Protein 6Q5O (pdb70)

Sequence (30 aa):
GEELLKALAQELLKALLAKEELLKKALLAWWELLKALAKKG

Structure (mmCIF, N/CA/C/O backbone):
data_6Q5O
#
_entry.id   6Q5O
#
_cell.length_a   28.868
_cell.length_b   29.378
_cell.length_c   55.119
_cell.angle_alpha   90.00
_cell.angle_beta   90.00
_cell.angle_gamma   90.00
#
_symmetry.space_group_name_H-M   'I 2 2 2'
#
loop_
_entity.id
_entity.type
_entity.pdbx_description
1 polymer CC-Hex*-LL
2 water water
#
loop_
_atom_site.group_PDB
_atom_site.id
_atom_site.type_symbol
_atom_site.label_atom_id
_atom_site.label_alt_id
_atom_site.label_comp_id
_atom_site.label_asym_id
_atom_site.label_entity_id
_atom_site.label_seq_id
_atom_site.pdbx_PDB_ins_code
_atom_site.Cartn_x
_atom_site.Cartn_y
_atom_site.Cartn_z
_atom_site.occupancy
_atom_site.B_iso_or_equiv
_atom_site.auth_seq_id
_atom_site.auth_comp_id
_atom_site.auth_asym_id
_atom_site.auth_atom_id
_atom_site.pdbx_PDB_model_num
ATOM 1 N N . GLY A 1 2 ? 2.973 8.043 -23.040 1.00 42.86 1 GLY A N 1
ATOM 2 C CA . GLY A 1 2 ? 2.365 7.038 -22.096 1.00 31.59 1 GLY A CA 1
ATOM 3 C C . GLY A 1 2 ? 2.536 7.432 -20.628 1.00 23.15 1 GLY A C 1
ATOM 4 O O . GLY A 1 2 ? 3.664 7.688 -20.203 1.00 25.07 1 GLY A O 1
ATOM 5 N N A GLU A 1 3 ? 1.440 7.379 -19.899 0.50 17.64 2 GLU A N 1
ATOM 6 N N B GLU A 1 3 ? 1.454 7.447 -19.810 0.50 21.42 2 GLU A N 1
ATOM 7 C CA A GLU A 1 3 ? 1.412 7.770 -18.488 0.50 16.31 2 GLU A CA 1
ATOM 8 C CA B GLU A 1 3 ? 1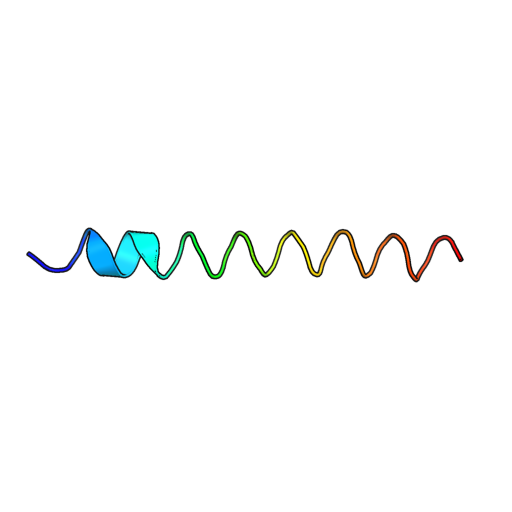.446 7.913 -18.379 0.50 23.88 2 GLU A CA 1
ATOM 9 C C A GLU A 1 3 ? 1.780 6.610 -17.569 0.50 14.97 2 GLU A C 1
ATOM 10 C C B GLU A 1 3 ? 1.497 6.766 -17.359 0.50 20.29 2 GLU A C 1
ATOM 11 O O A GLU A 1 3 ? 1.950 6.824 -16.328 0.50 13.38 2 GLU A O 1
ATOM 12 O O B GLU A 1 3 ? 1.314 7.005 -16.091 0.50 21.18 2 GLU A O 1
ATOM 23 N N A LEU A 1 4 ? 1.914 5.407 -18.103 0.50 17.33 3 LEU A N 1
ATOM 24 N N B LEU A 1 4 ? 1.752 5.564 -17.851 0.50 19.37 3 LEU A N 1
ATOM 25 C CA A LEU A 1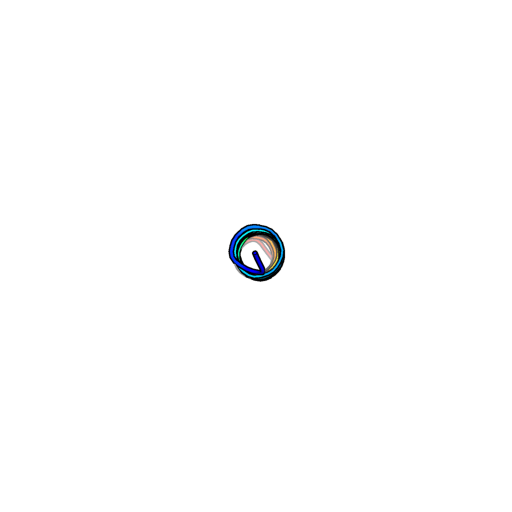 4 ? 2.161 4.257 -17.205 0.50 17.99 3 LEU A CA 1
ATOM 26 C CA B LEU A 1 4 ? 2.037 4.378 -17.006 0.50 17.85 3 LEU A CA 1
ATOM 27 C C A LEU A 1 4 ? 3.296 4.614 -16.240 0.50 17.66 3 LEU A C 1
ATOM 28 C C B LEU A 1 4 ? 3.353 4.532 -16.213 0.50 16.50 3 LEU A C 1
ATOM 29 O O A LEU A 1 4 ? 3.154 4.392 -15.020 0.50 14.27 3 LEU A O 1
ATOM 30 O O B LEU A 1 4 ? 3.449 4.010 -15.079 0.50 14.71 3 LEU A O 1
ATOM 39 N N . LYS A 1 5 ? 4.384 5.167 -16.756 1.00 17.21 4 LY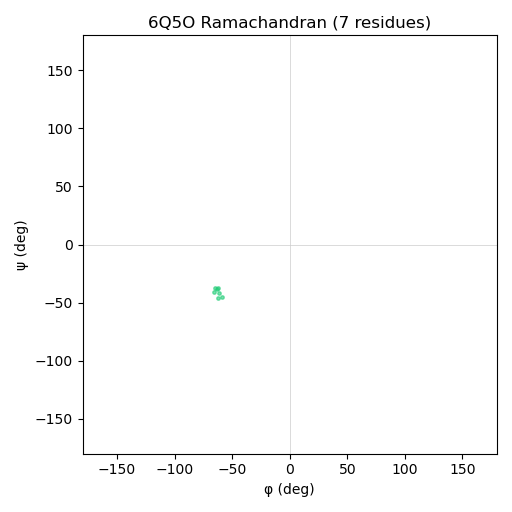S A N 1
ATOM 40 C CA . LYS A 1 5 ? 5.600 5.384 -15.940 1.00 16.27 4 LYS A CA 1
ATOM 41 C C . LYS A 1 5 ? 5.289 6.342 -14.771 1.00 14.22 4 LYS A C 1
ATOM 42 O O . LYS A 1 5 ? 5.778 6.168 -13.659 1.00 14.86 4 LYS A O 1
ATOM 48 N N . ALA A 1 6 ? 4.520 7.368 -15.036 1.00 15.62 5 ALA A N 1
ATOM 49 C CA . ALA A 1 6 ? 4.102 8.302 -13.978 1.00 15.10 5 ALA A CA 1
ATOM 50 C C . ALA A 1 6 ? 3.273 7.559 -12.921 1.00 14.26 5 ALA A C 1
ATOM 51 O O . ALA A 1 6 ? 3.470 7.782 -11.718 1.00 14.68 5 ALA A O 1
ATOM 53 N N . LEU A 1 7 ? 2.326 6.739 -13.336 1.00 14.24 6 LEU A N 1
ATOM 54 C CA . LEU A 1 7 ? 1.481 5.992 -12.374 1.00 14.20 6 LEU A CA 1
ATOM 55 C C . LEU A 1 7 ? 2.384 5.056 -11.558 1.00 13.49 6 LEU A C 1
ATOM 56 O O . LEU A 1 7 ? 2.181 4.904 -10.338 1.00 14.18 6 LEU A O 1
ATOM 61 N N . ALA A 1 8 ? 3.393 4.458 -12.166 1.00 13.33 7 ALA A N 1
ATOM 62 C CA . ALA A 1 8 ? 4.326 3.608 -11.428 1.00 13.34 7 ALA A CA 1
ATOM 63 C C . ALA A 1 8 ? 5.113 4.431 -10.398 1.00 12.94 7 ALA A C 1
ATOM 64 O O . ALA A 1 8 ? 5.367 3.944 -9.284 1.00 13.09 7 ALA A O 1
ATOM 66 N N . GLN A 1 9 ? 5.494 5.660 -10.716 1.00 13.46 8 GLN A N 1
ATOM 67 C CA . GLN A 1 9 ? 6.098 6.553 -9.689 1.00 14.95 8 GLN A CA 1
ATOM 68 C C . GLN A 1 9 ? 5.116 6.883 -8.551 1.00 14.29 8 GLN A C 1
ATOM 69 O O . GLN A 1 9 ? 5.556 6.947 -7.382 1.00 16.43 8 GLN A O 1
ATOM 75 N N . GLU A 1 10 ? 3.849 7.083 -8.862 1.00 14.50 9 GLU A N 1
ATOM 76 C CA . GLU A 1 10 ? 2.865 7.338 -7.799 1.00 16.19 9 GLU A CA 1
ATOM 77 C C . GLU A 1 10 ? 2.811 6.100 -6.877 1.00 14.99 9 GLU A C 1
ATOM 78 O O . GLU A 1 10 ? 2.746 6.243 -5.634 1.00 16.05 9 GLU A O 1
ATOM 84 N N A LEU A 1 11 ? 2.927 4.898 -7.411 0.43 12.99 10 LEU A N 1
ATOM 85 N N B LEU A 1 11 ? 2.823 4.902 -7.454 0.57 13.82 10 LEU A N 1
ATOM 86 C CA A LEU A 1 11 ? 2.877 3.678 -6.573 0.43 12.10 10 LEU A CA 1
ATOM 87 C CA B LEU A 1 11 ? 2.870 3.659 -6.647 0.57 14.30 10 LEU A CA 1
ATOM 88 C C A LEU A 1 11 ? 4.179 3.478 -5.788 0.43 12.44 10 LEU A C 1
ATOM 89 C C B LEU A 1 11 ? 4.120 3.664 -5.777 0.57 13.35 10 LEU A C 1
ATOM 90 O O A LEU A 1 11 ? 4.178 2.905 -4.648 0.43 12.27 10 LEU A O 1
ATOM 91 O O B LEU A 1 11 ? 3.982 3.421 -4.569 0.57 13.67 10 LEU A O 1
ATOM 100 N N . LYS A 1 12 ? 5.300 3.892 -6.365 1.00 13.05 11 LYS A N 1
ATOM 101 C CA . LYS A 1 12 ? 6.561 3.866 -5.605 1.00 14.69 11 LYS A CA 1
ATOM 102 C C . LYS A 1 12 ? 6.493 4.815 -4.422 1.00 15.31 11 LYS A C 1
ATOM 103 O O . LYS A 1 12 ? 6.972 4.457 -3.320 1.00 16.30 11 LYS A O 1
ATOM 109 N N . ALA A 1 13 ? 5.943 5.992 -4.592 1.00 16.00 12 ALA A N 1
ATOM 110 C CA . ALA A 1 13 ? 5.814 6.978 -3.500 1.00 17.83 12 ALA A CA 1
ATOM 111 C C . ALA A 1 13 ? 4.915 6.435 -2.398 1.00 16.51 12 ALA A C 1
ATOM 112 O O . ALA A 1 13 ? 5.233 6.567 -1.213 1.00 17.75 12 ALA A O 1
ATOM 114 N N A LEU A 1 14 ? 3.786 5.816 -2.749 0.50 15.73 13 LEU A N 1
ATOM 115 N N B LEU A 1 14 ? 3.829 5.783 -2.783 0.50 16.72 13 LEU A N 1
ATOM 116 C CA A LEU A 1 14 ? 2.882 5.217 -1.733 0.50 14.81 13 LEU A CA 1
ATOM 117 C CA B LEU A 1 14 ? 2.897 5.176 -1.817 0.50 16.57 13 LEU A CA 1
ATOM 118 C C A LEU A 1 14 ? 3.620 4.069 -1.021 0.50 14.04 13 LEU A C 1
ATOM 119 C C B LEU A 1 14 ? 3.623 4.082 -1.037 0.50 14.79 13 LEU A C 1
ATOM 120 O O A LEU A 1 14 ? 3.530 3.941 0.214 0.50 14.20 13 LEU A O 1
ATOM 121 O O B LEU A 1 14 ? 3.489 4.007 0.202 0.50 15.70 13 LEU A O 1
ATOM 130 N N . ALA A 1 15 ? 4.391 3.242 -1.724 1.00 14.16 14 ALA A N 1
ATOM 131 C CA . ALA A 1 15 ? 5.148 2.141 -1.080 1.00 14.10 14 ALA A CA 1
ATOM 132 C C . ALA A 1 15 ? 6.140 2.717 -0.062 1.00 14.63 14 ALA A C 1
ATOM 133 O O . ALA A 1 15 ? 6.309 2.179 1.036 1.00 14.79 14 ALA A O 1
ATOM 135 N N . LYS A 1 16 ? 6.811 3.789 -0.435 1.00 15.62 15 LYS A N 1
ATOM 136 C CA . LYS A 1 16 ? 7.758 4.449 0.480 1.00 16.56 15 LYS A CA 1
ATOM 137 C C . LYS A 1 16 ? 7.061 4.971 1.726 1.00 15.81 15 LYS A C 1
ATOM 138 O O . LYS A 1 16 ? 7.566 4.827 2.846 1.00 16.58 15 LYS A O 1
ATOM 144 N N . GLU A 1 17 ? 5.884 5.559 1.552 1.00 15.30 16 GLU A N 1
ATOM 145 C CA A GLU A 1 17 ? 5.087 6.081 2.682 0.50 16.17 16 GLU A CA 1
ATOM 146 C CA B GLU A 1 17 ? 5.117 6.091 2.703 0.50 16.06 16 GLU A CA 1
ATOM 147 C C . GLU A 1 17 ? 4.679 4.914 3.573 1.00 14.38 16 GLU A C 1
ATOM 148 O O . GLU A 1 17 ? 4.694 5.056 4.801 1.00 15.25 16 GLU A O 1
ATOM 159 N N A LEU A 1 18 ? 4.284 3.766 3.001 0.50 13.68 17 LEU A N 1
ATOM 160 N N B LEU A 1 18 ? 4.261 3.830 2.968 0.50 13.99 17 LEU A N 1
ATOM 161 C CA A LEU A 1 18 ? 3.881 2.558 3.783 0.50 12.79 17 LEU A CA 1
ATOM 162 C CA B LEU A 1 18 ? 3.842 2.699 3.794 0.50 13.34 17 LEU A CA 1
ATOM 163 C C A LEU A 1 18 ? 5.048 2.040 4.596 0.50 12.88 17 LEU A C 1
ATOM 164 C C B LEU A 1 18 ? 5.032 2.156 4.589 0.50 13.02 17 LEU A C 1
ATOM 165 O O A LEU A 1 18 ? 4.855 1.596 5.749 0.50 12.69 17 LEU A O 1
ATOM 166 O O B LEU A 1 18 ? 4.844 1.953 5.802 0.50 13.07 17 LEU A O 1
ATOM 175 N N . LYS A 1 19 ? 6.204 1.984 3.977 1.00 13.78 18 LYS A N 1
ATOM 176 C CA A LYS A 1 19 ? 7.370 1.470 4.716 0.57 14.74 18 LYS A CA 1
ATOM 177 C CA B LYS A 1 19 ? 7.411 1.508 4.680 0.43 15.33 18 LYS A CA 1
ATOM 178 C C . LYS A 1 19 ? 7.714 2.439 5.866 1.00 14.71 18 LYS A C 1
ATOM 179 O O . LYS A 1 19 ? 8.031 1.957 6.980 1.00 14.75 18 LYS A O 1
ATOM 190 N N . ALA A 1 20 ? 7.640 3.754 5.643 1.00 14.06 19 ALA A N 1
ATOM 191 C CA . ALA A 1 20 ? 7.906 4.744 6.713 1.00 1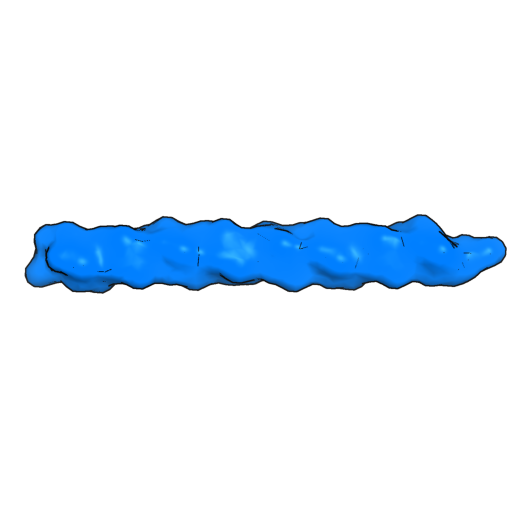4.45 19 ALA A CA 1
ATOM 192 C C . ALA A 1 20 ? 6.925 4.525 7.866 1.00 13.88 19 ALA A C 1
ATOM 193 O O . ALA A 1 20 ? 7.338 4.607 9.025 1.00 14.53 19 ALA A O 1
ATOM 195 N N A LEU A 1 21 ? 5.630 4.358 7.576 0.50 13.44 20 LEU A N 1
ATOM 196 N N B LEU A 1 21 ? 5.681 4.250 7.541 0.50 13.17 20 LEU A N 1
ATOM 197 C CA A LEU A 1 21 ? 4.606 4.083 8.620 0.50 13.43 20 LEU A CA 1
ATOM 198 C CA B LEU A 1 21 ? 4.659 4.055 8.571 0.50 13.07 20 LEU A CA 1
ATOM 199 C C A LEU A 1 21 ? 4.923 2.754 9.335 0.50 12.92 20 LEU A C 1
ATOM 200 C C B LEU A 1 21 ? 4.926 2.756 9.328 0.50 13.04 20 LEU A C 1
ATOM 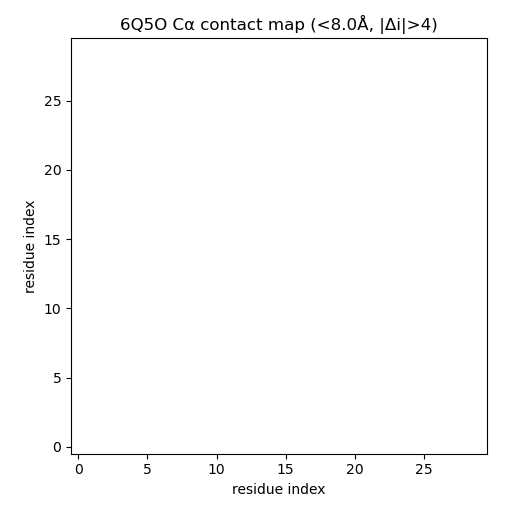201 O O A LEU A 1 21 ? 4.760 2.663 10.563 0.50 13.01 20 LEU A O 1
ATOM 202 O O B LEU A 1 21 ? 4.710 2.709 10.545 0.50 14.41 20 LEU A O 1
ATOM 211 N N . ALA A 1 22 ? 5.395 1.717 8.636 1.00 13.08 21 ALA A N 1
ATOM 212 C CA . ALA A 1 22 ? 5.741 0.456 9.292 1.00 13.44 21 ALA A CA 1
ATOM 213 C C . ALA A 1 22 ? 6.884 0.656 10.274 1.00 13.14 21 ALA A C 1
ATOM 214 O O . ALA A 1 22 ? 6.854 0.107 11.391 1.00 13.82 21 ALA A O 1
ATOM 216 N N . TRP A 1 23 ? 7.897 1.399 9.894 1.00 12.93 22 TRP A N 1
ATOM 217 C CA A TRP A 1 23 ? 9.005 1.654 10.853 0.37 13.30 22 TRP A CA 1
ATOM 218 C CA B TRP A 1 23 ? 9.021 1.708 10.812 0.63 13.86 22 TRP A CA 1
ATOM 219 C C . TRP A 1 23 ? 8.488 2.511 12.004 1.00 13.33 22 TRP A C 1
ATOM 220 O O . TRP A 1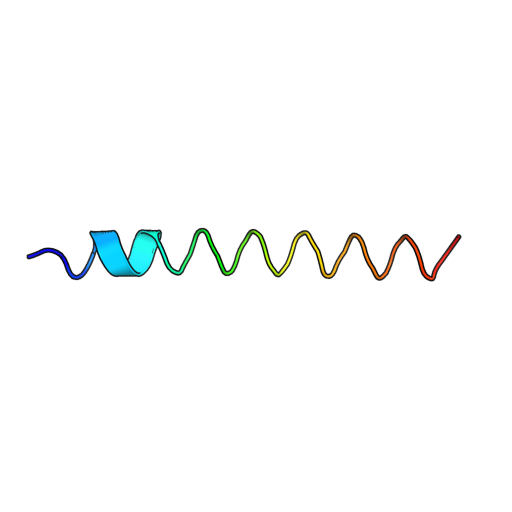 23 ? 8.928 2.291 13.140 1.00 13.87 22 TRP A O 1
ATOM 241 N N . GLU A 1 24 ? 7.585 3.452 11.739 1.00 12.87 23 GLU A N 1
ATOM 242 C CA . GLU A 1 24 ? 6.984 4.279 12.799 1.00 13.51 23 GLU A CA 1
ATOM 243 C C . GLU A 1 24 ? 6.241 3.395 13.794 1.00 12.98 23 GLU A C 1
ATOM 244 O O . GLU A 1 24 ? 6.373 3.576 15.025 1.00 13.87 23 GLU A O 1
ATOM 250 N N A LEU A 1 25 ? 5.432 2.453 13.310 0.50 12.62 24 LEU A N 1
ATOM 251 N N B LEU A 1 25 ? 5.476 2.436 13.290 0.50 13.10 24 LEU A N 1
ATOM 252 C CA A LEU A 1 25 ? 4.697 1.524 14.192 0.50 12.87 24 LEU A CA 1
ATOM 253 C CA B LEU A 1 25 ? 4.694 1.546 14.158 0.50 13.59 24 LEU A CA 1
ATOM 254 C C A LEU A 1 25 ? 5.663 0.685 15.030 0.50 13.51 24 LEU A C 1
ATOM 255 C C B LEU A 1 25 ? 5.627 0.658 14.996 0.50 13.93 24 LEU A C 1
ATOM 256 O O A LEU A 1 25 ? 5.407 0.519 16.235 0.50 15.13 24 LEU A O 1
ATOM 257 O O B LEU A 1 25 ? 5.340 0.470 16.192 0.50 15.45 24 LEU A O 1
ATOM 266 N N . LYS A 1 26 ? 6.727 0.194 14.415 1.00 14.02 25 LYS A N 1
ATOM 267 C CA . LYS A 1 26 ? 7.699 -0.614 15.189 1.00 15.80 25 LYS A CA 1
ATOM 268 C C . LYS A 1 26 ? 8.294 0.247 16.311 1.00 14.92 25 LYS A C 1
ATOM 269 O O . LYS A 1 26 ? 8.420 -0.228 17.444 1.00 16.72 25 LYS A O 1
ATOM 275 N N . ALA A 1 27 ? 8.619 1.501 16.019 1.00 14.56 26 ALA A N 1
ATOM 276 C CA . ALA A 1 27 ? 9.201 2.404 17.039 1.00 14.97 26 ALA A CA 1
ATOM 277 C C . ALA A 1 27 ? 8.172 2.673 18.136 1.00 15.06 26 ALA A C 1
ATOM 278 O O . ALA A 1 27 ? 8.542 2.688 19.345 1.00 17.66 26 ALA A O 1
ATOM 280 N N . LEU A 1 28 ? 6.919 2.875 17.775 1.00 15.24 27 LEU A N 1
ATOM 281 C CA . LEU A 1 28 ? 5.847 3.067 18.773 1.00 16.43 27 LEU A CA 1
ATOM 282 C C . LEU A 1 28 ? 5.794 1.830 19.671 1.00 17.62 27 LE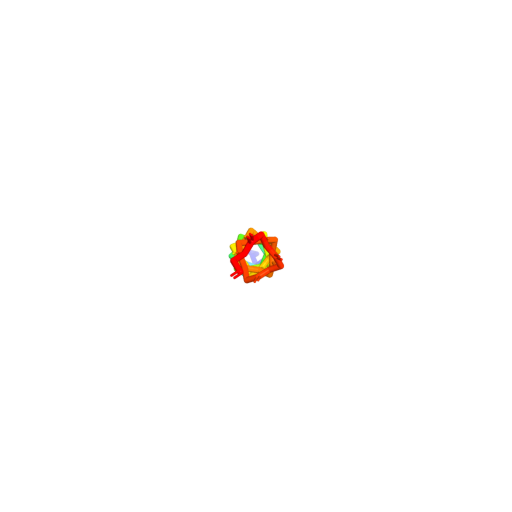U A C 1
ATOM 283 O 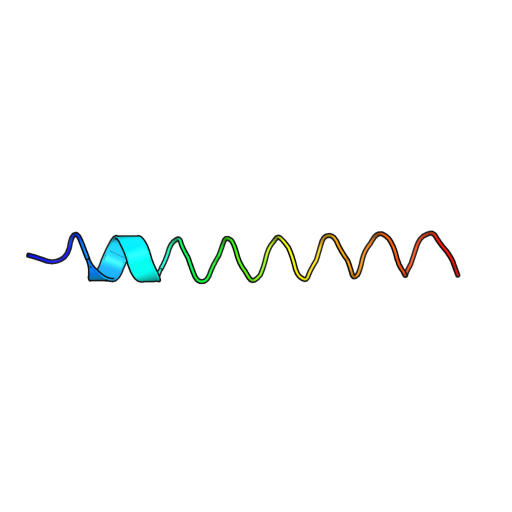O . LEU A 1 28 ? 5.695 1.956 20.912 1.00 20.10 27 LEU A O 1
ATOM 288 N N . ALA A 1 29 ? 5.857 0.652 19.090 1.00 17.54 28 ALA A N 1
ATOM 289 C CA . ALA A 1 29 ? 5.810 -0.604 19.861 1.00 19.90 28 ALA A CA 1
ATOM 290 C C . ALA A 1 29 ? 6.998 -0.704 20.811 1.00 20.04 28 ALA A C 1
ATOM 291 O O . ALA A 1 29 ? 6.806 -1.173 21.935 1.00 24.61 28 ALA A O 1
ATOM 293 N N A LYS A 1 30 ? 8.200 -0.329 20.365 0.50 20.21 29 LYS A N 1
ATOM 294 N N B LYS A 1 30 ? 8.205 -0.332 20.367 0.50 21.20 29 LYS A N 1
ATOM 295 C CA A LYS A 1 30 ? 9.446 -0.467 21.167 0.50 24.09 29 LYS A CA 1
ATOM 296 C CA B LYS A 1 30 ? 9.458 -0.464 21.166 0.50 25.40 29 LYS A CA 1
ATOM 297 C C A LYS A 1 30 ? 9.377 0.477 22.375 0.50 28.79 29 LYS A C 1
ATOM 298 C C B LYS A 1 30 ? 9.425 0.507 22.354 0.50 31.16 29 LYS A C 1
ATOM 299 O O A LYS A 1 30 ? 9.990 0.183 23.402 0.50 34.04 29 LYS A O 1
ATOM 300 O O B LYS A 1 30 ? 10.148 0.286 23.328 0.50 37.73 29 LYS A O 1
ATOM 311 N N . GLY A 1 31 ? 8.667 1.593 22.254 1.00 26.95 30 GLY A N 1
ATOM 312 C CA . GLY A 1 31 ? 8.667 2.647 23.277 1.00 30.77 30 GLY A CA 1
ATOM 313 C C . GLY A 1 31 ? 7.605 2.382 24.310 1.00 37.07 30 GLY A C 1
ATOM 314 O O . GLY A 1 31 ? 7.644 2.995 25.362 1.00 49.06 30 GLY A O 1
#

B-factor: mean 20.59, std 9.17, range [10.18, 64.05]

Solvent-accessible surface area: 3164 Å² total; per-residue (Å²): 118,115,143,172,52,98,48,107,100,122,129,51,112,54,142,100,122,132,54,101,55,154,110,119,106,66,137,87,156,101

Secondary structure (DSSP, 8-state):
--HHHHHHHHHHHHHHHHHHHHHHHHHHH-

Radius of gyration: 13.39 Å; Cα contacts (8 Å, |Δi|>4): 0; chains: 1; bounding box: 8×9×45 Å

Foldseek 3Di:
DCVVVVVVVVVVVVVVVVVVVVVVVVVVVD